Protein AF-A0A7L2Q436-F1 (afdb_monomer)

Solvent-accessible surface area (backbone atoms only — not comparable to full-atom values): 7358 Å² total; per-residue (Å²): 130,69,70,67,67,75,27,80,94,27,70,93,46,57,69,67,64,42,50,55,50,50,53,53,54,52,54,63,48,61,79,72,64,75,76,91,39,63,88,61,91,38,48,89,45,68,49,74,49,74,36,82,88,59,76,40,76,49,76,38,65,77,84,48,70,68,53,48,51,49,53,55,52,62,73,71,57,74,88,74,91,81,86,87,88,85,79,77,79,50,50,26,55,37,60,79,68,74,50,80,80,86,86,64,59,65,29,84,70,17,70,75,107

Structure (mmCIF, N/CA/C/O backbone):
data_AF-A0A7L2Q436-F1
#
_entry.id   AF-A0A7L2Q436-F1
#
loop_
_atom_site.group_PDB
_atom_site.id
_atom_site.type_symbol
_atom_site.label_atom_id
_atom_site.label_alt_id
_atom_site.label_comp_id
_atom_site.label_asym_id
_atom_site.label_entity_id
_atom_site.label_seq_id
_atom_site.pdbx_PDB_ins_code
_atom_site.Cartn_x
_atom_site.Cartn_y
_atom_site.Cartn_z
_atom_site.occupancy
_atom_site.B_iso_or_equiv
_atom_site.auth_seq_id
_atom_site.auth_comp_id
_atom_site.auth_asym_id
_atom_site.auth_atom_id
_atom_site.pdbx_PDB_model_num
ATOM 1 N N . GLN A 1 1 ? 11.312 -3.534 7.655 1.00 44.50 1 GLN A N 1
ATOM 2 C CA . GLN A 1 1 ? 11.721 -2.403 8.511 1.00 44.50 1 GLN A CA 1
ATOM 3 C C . GLN A 1 1 ? 10.562 -2.127 9.456 1.00 44.50 1 GLN A C 1
ATOM 5 O O . GLN A 1 1 ? 9.448 -1.951 8.974 1.00 44.50 1 GLN A O 1
ATOM 10 N N . GLU A 1 2 ? 10.772 -2.220 10.769 1.00 60.94 2 GLU A N 1
ATOM 11 C CA . GLU A 1 2 ? 9.705 -2.056 11.766 1.00 60.94 2 GLU A CA 1
ATOM 12 C C . GLU A 1 2 ? 9.353 -0.575 11.926 1.00 60.94 2 GLU A C 1
ATOM 14 O O . GLU A 1 2 ? 9.976 0.165 12.680 1.00 60.94 2 GLU A O 1
ATOM 19 N N . VAL A 1 3 ? 8.338 -0.141 11.178 1.00 72.44 3 VAL A N 1
ATOM 20 C CA . VAL A 1 3 ? 7.923 1.267 11.033 1.00 72.44 3 VAL A CA 1
ATOM 21 C C . VAL A 1 3 ? 7.536 1.947 12.351 1.00 72.44 3 VAL A C 1
ATOM 23 O O . VAL A 1 3 ? 7.498 3.172 12.415 1.00 72.44 3 VAL A O 1
ATOM 26 N N . LYS A 1 4 ? 7.208 1.170 13.390 1.00 76.19 4 LYS A N 1
ATOM 27 C CA . LYS A 1 4 ? 6.764 1.689 14.689 1.00 76.19 4 LYS A CA 1
ATOM 28 C C . LYS A 1 4 ? 7.921 1.994 15.631 1.00 76.19 4 LYS A C 1
ATOM 30 O O . LYS A 1 4 ? 7.889 3.043 16.257 1.00 76.19 4 LYS A O 1
ATOM 35 N N . LEU A 1 5 ? 8.966 1.167 15.660 1.00 74.81 5 LEU A N 1
ATOM 36 C CA . LEU A 1 5 ? 10.134 1.410 16.514 1.00 74.81 5 LEU A CA 1
ATOM 37 C C . LEU A 1 5 ? 11.011 2.559 16.002 1.00 74.81 5 LEU A C 1
ATOM 39 O O . LEU A 1 5 ? 11.698 3.203 16.781 1.00 74.81 5 LEU A O 1
ATOM 43 N N . SER A 1 6 ? 10.960 2.853 14.700 1.00 77.94 6 SER A N 1
ATOM 44 C CA . SER A 1 6 ? 11.614 4.027 14.110 1.00 77.94 6 SER A CA 1
ATOM 45 C C . SER A 1 6 ? 10.734 5.288 14.111 1.00 77.94 6 SER A C 1
ATOM 47 O O . SER A 1 6 ? 11.067 6.261 13.435 1.00 77.94 6 SER A O 1
ATOM 49 N N . SER A 1 7 ? 9.576 5.258 14.779 1.00 86.69 7 SER A N 1
ATOM 50 C CA . SER A 1 7 ? 8.655 6.396 14.864 1.00 86.69 7 SER A CA 1
ATOM 51 C C . SER A 1 7 ? 9.220 7.497 15.773 1.00 86.69 7 SER A C 1
ATOM 53 O O . SER A 1 7 ? 9.846 7.170 16.783 1.00 86.69 7 SER A O 1
ATOM 55 N N . PRO A 1 8 ? 8.944 8.789 15.501 1.00 89.62 8 PRO A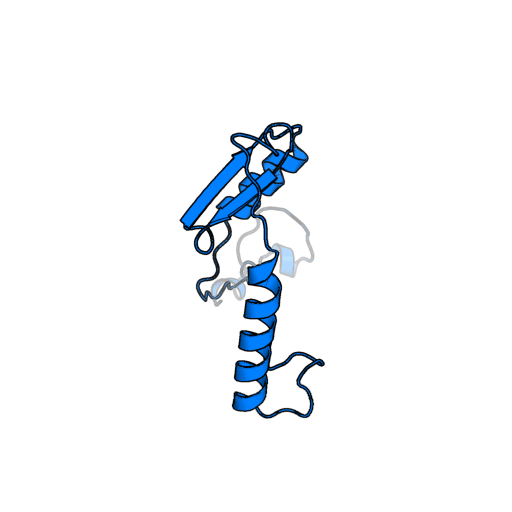 N 1
ATOM 56 C CA . PRO A 1 8 ? 9.272 9.882 16.419 1.00 89.62 8 PRO A CA 1
ATOM 57 C C . PRO A 1 8 ? 8.739 9.683 17.848 1.00 89.62 8 PRO A C 1
ATOM 59 O O . PRO A 1 8 ? 9.386 10.137 18.786 1.00 89.62 8 PRO A O 1
ATOM 62 N N . ASP A 1 9 ? 7.620 8.963 18.010 1.00 88.94 9 ASP A N 1
ATOM 63 C CA . ASP A 1 9 ? 7.014 8.616 19.310 1.00 88.94 9 ASP A CA 1
ATOM 64 C C . ASP A 1 9 ? 7.975 7.854 20.246 1.00 88.94 9 ASP A C 1
ATOM 66 O O . ASP A 1 9 ? 7.830 7.936 21.461 1.00 88.94 9 ASP A O 1
ATOM 70 N N . TYR A 1 10 ? 8.960 7.132 19.695 1.00 90.56 10 TYR A N 1
ATOM 71 C CA . TYR A 1 10 ? 9.898 6.288 20.447 1.00 90.56 10 TYR A CA 1
ATOM 72 C C . TYR A 1 10 ? 11.362 6.711 20.263 1.00 90.56 10 TYR A C 1
ATOM 74 O O . TYR A 1 10 ? 12.269 5.910 20.472 1.00 90.56 10 TYR A O 1
ATOM 82 N N . ARG A 1 11 ? 11.614 7.969 19.869 1.00 85.44 11 ARG A N 1
ATOM 83 C CA . ARG A 1 11 ? 12.962 8.481 19.547 1.00 85.44 11 ARG A CA 1
ATOM 84 C C . ARG A 1 11 ? 13.994 8.242 20.654 1.00 85.44 11 ARG A C 1
ATOM 86 O O . ARG A 1 11 ? 15.143 7.936 20.347 1.00 85.44 11 ARG A O 1
ATOM 93 N N . ASP A 1 12 ? 13.570 8.387 21.905 1.00 87.44 12 ASP A N 1
ATOM 94 C CA . ASP A 1 12 ? 14.428 8.281 23.088 1.00 87.44 12 ASP A CA 1
ATOM 95 C C . ASP A 1 12 ? 14.225 6.951 23.840 1.00 87.44 12 ASP A C 1
ATOM 97 O O . ASP A 1 12 ? 14.706 6.778 24.960 1.00 87.44 12 ASP A O 1
ATOM 101 N N . CYS A 1 13 ? 13.512 5.996 23.232 1.00 86.75 13 CYS A N 1
ATOM 102 C CA . CYS A 1 13 ? 13.229 4.686 23.808 1.00 86.75 13 CYS A CA 1
ATOM 103 C C . CYS A 1 13 ? 14.094 3.608 23.152 1.00 86.75 13 CYS A C 1
ATOM 105 O O . CYS A 1 13 ? 14.329 3.612 21.943 1.00 86.75 13 CYS A O 1
ATOM 107 N N . ASN A 1 14 ? 14.534 2.628 23.943 1.00 89.56 14 ASN A N 1
ATOM 108 C CA . ASN A 1 14 ? 15.096 1.414 23.364 1.00 89.56 14 ASN A CA 1
ATOM 109 C C . ASN A 1 14 ? 13.979 0.559 22.730 1.00 89.56 14 ASN A C 1
ATOM 111 O O . ASN A 1 14 ? 12.791 0.726 23.013 1.00 89.56 14 ASN A O 1
ATOM 115 N N . SER A 1 15 ? 14.366 -0.370 21.857 1.00 88.12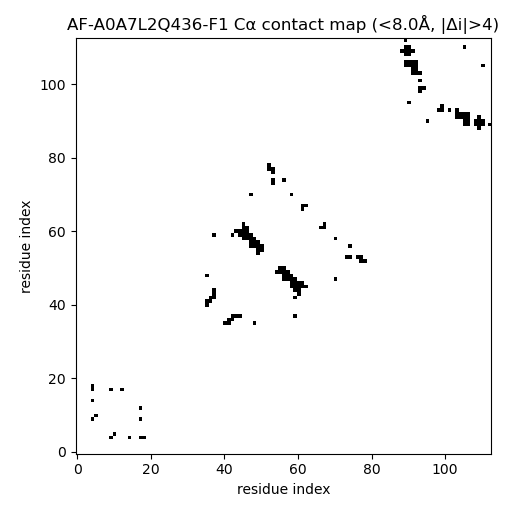 15 SER A N 1
ATOM 116 C CA . SER A 1 15 ? 13.425 -1.176 21.071 1.00 88.12 15 SER A CA 1
ATOM 117 C C . SER A 1 15 ? 12.509 -2.067 21.917 1.00 88.12 15 SER A C 1
ATOM 119 O O . SER A 1 15 ? 11.366 -2.294 21.526 1.00 88.12 15 SER A O 1
ATOM 121 N N . THR A 1 16 ? 12.989 -2.556 23.062 1.00 89.75 16 THR A N 1
ATOM 122 C CA . THR A 1 16 ? 12.220 -3.434 23.955 1.00 8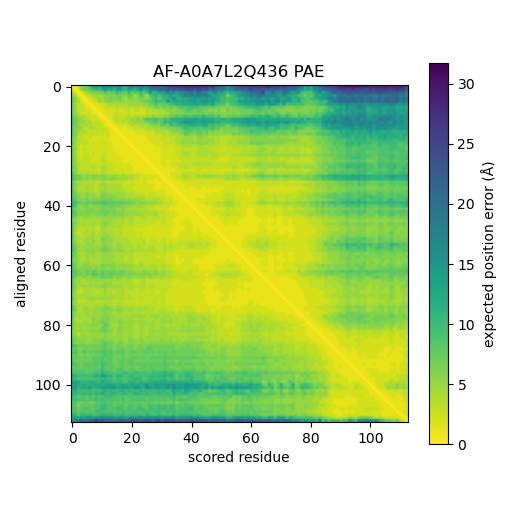9.75 16 THR A CA 1
ATOM 123 C C . THR A 1 16 ? 11.102 -2.660 24.644 1.00 89.75 16 THR A C 1
ATOM 125 O O . THR A 1 16 ? 9.941 -3.060 24.557 1.00 89.75 16 THR A O 1
ATOM 128 N N . ASP A 1 17 ? 11.432 -1.517 25.246 1.00 91.00 17 ASP A N 1
ATOM 129 C CA . ASP A 1 17 ? 10.468 -0.675 25.960 1.00 91.00 17 ASP A CA 1
ATOM 130 C C . ASP A 1 17 ? 9.418 -0.108 24.995 1.00 91.00 17 ASP A C 1
ATOM 132 O O . ASP A 1 17 ? 8.224 -0.096 25.293 1.00 91.00 17 ASP A O 1
ATOM 136 N N . ALA A 1 18 ? 9.851 0.291 23.794 1.00 91.75 18 ALA A N 1
ATOM 137 C CA . ALA A 1 18 ? 8.959 0.761 22.740 1.00 91.75 18 ALA A CA 1
ATOM 138 C C . ALA A 1 18 ? 7.980 -0.329 22.268 1.00 91.75 18 ALA A C 1
ATOM 140 O O . ALA A 1 18 ? 6.807 -0.041 22.034 1.00 91.75 18 ALA A O 1
ATOM 141 N N . MET A 1 19 ? 8.426 -1.586 22.155 1.00 91.62 19 MET A N 1
ATOM 142 C CA . MET A 1 19 ? 7.546 -2.706 21.806 1.00 91.62 19 MET A CA 1
ATOM 143 C C . MET A 1 19 ? 6.514 -2.979 22.909 1.00 91.62 19 MET A C 1
ATOM 145 O O . MET A 1 19 ? 5.335 -3.182 22.611 1.00 91.62 19 MET A O 1
ATOM 149 N N . GLU A 1 20 ? 6.934 -2.967 24.177 1.00 93.31 20 GLU A N 1
ATOM 150 C CA . GLU A 1 20 ? 6.035 -3.199 25.311 1.00 93.31 20 GLU A CA 1
ATOM 151 C C . GLU A 1 20 ? 4.957 -2.111 25.407 1.00 93.31 20 GLU A C 1
ATOM 153 O O . GLU A 1 20 ? 3.766 -2.416 25.531 1.00 93.31 20 GLU A O 1
ATOM 158 N N . ASP A 1 21 ? 5.357 -0.844 25.300 1.00 94.12 21 ASP A N 1
ATOM 159 C CA . ASP A 1 21 ? 4.427 0.282 25.275 1.00 94.12 21 ASP A CA 1
ATOM 160 C C . ASP A 1 21 ? 3.465 0.195 24.080 1.00 94.12 21 ASP A C 1
ATOM 162 O O . ASP A 1 21 ? 2.250 0.347 24.237 1.00 94.12 21 ASP A O 1
ATOM 166 N N . PHE A 1 22 ? 3.970 -0.156 22.894 1.00 93.69 22 PHE A N 1
ATOM 167 C CA . PHE A 1 22 ? 3.135 -0.289 21.704 1.00 93.69 22 PHE A CA 1
ATOM 168 C C . PHE A 1 22 ? 2.069 -1.387 21.854 1.00 93.69 22 PHE A C 1
ATOM 170 O O . PHE A 1 22 ? 0.917 -1.196 21.455 1.00 93.69 22 PHE A O 1
ATOM 177 N N . MET A 1 23 ? 2.410 -2.514 22.487 1.00 93.69 23 MET A N 1
ATOM 178 C CA . MET A 1 23 ? 1.443 -3.571 22.797 1.00 93.69 23 MET A CA 1
ATOM 179 C C . MET A 1 23 ? 0.385 -3.108 23.806 1.00 93.69 23 MET A C 1
ATOM 181 O O . MET A 1 23 ? -0.803 -3.371 23.608 1.00 93.69 23 MET A O 1
ATOM 185 N N . LYS A 1 24 ? 0.775 -2.355 24.846 1.00 95.44 24 LYS A N 1
ATOM 186 C CA . LYS A 1 24 ? -0.183 -1.732 25.781 1.00 95.44 24 LYS A CA 1
ATOM 187 C C . LYS A 1 24 ? -1.127 -0.786 25.043 1.00 95.44 24 LYS A C 1
ATOM 189 O O . LYS A 1 24 ? -2.338 -0.842 25.250 1.00 95.44 24 LYS A O 1
ATOM 194 N N . ARG A 1 25 ? -0.595 0.021 24.123 1.00 94.25 25 ARG A N 1
ATOM 195 C CA . ARG A 1 25 ? -1.378 0.942 23.294 1.00 94.25 25 ARG A CA 1
ATOM 196 C C . ARG A 1 25 ? -2.405 0.205 22.434 1.00 94.25 25 ARG A C 1
ATOM 198 O O . ARG A 1 25 ? -3.550 0.644 22.386 1.00 94.25 25 ARG A O 1
ATOM 205 N N . ILE A 1 26 ? -2.046 -0.918 21.803 1.00 95.25 26 ILE A N 1
ATOM 206 C CA . ILE A 1 26 ? -3.004 -1.760 21.059 1.00 95.25 26 ILE A CA 1
ATOM 207 C C . ILE A 1 26 ? -4.132 -2.244 21.979 1.00 95.25 26 ILE A C 1
ATOM 209 O O . ILE A 1 26 ? -5.303 -2.112 21.620 1.00 95.25 26 ILE A O 1
ATOM 213 N N . ASN A 1 27 ? -3.795 -2.749 23.168 1.00 96.12 27 ASN A N 1
ATOM 214 C CA . ASN A 1 27 ? -4.783 -3.259 24.123 1.00 96.12 27 ASN A CA 1
ATOM 215 C C . ASN A 1 27 ? -5.787 -2.178 24.557 1.00 96.12 27 ASN A C 1
ATOM 217 O O . ASN A 1 27 ? -6.972 -2.466 24.709 1.00 96.12 27 ASN A O 1
ATOM 221 N N . CYS A 1 28 ? -5.353 -0.920 24.681 1.00 96.19 28 CYS A N 1
ATOM 222 C CA . CYS A 1 28 ? -6.259 0.195 24.968 1.00 96.19 28 CYS A CA 1
ATOM 223 C C . CYS A 1 28 ? -7.330 0.382 23.880 1.00 96.19 28 CYS A C 1
ATOM 225 O O . CYS A 1 28 ? -8.485 0.645 24.204 1.00 96.19 28 CYS A O 1
ATOM 227 N N . TYR A 1 29 ? -6.978 0.220 22.599 1.00 96.75 29 TYR A N 1
ATOM 228 C CA . TYR A 1 29 ? -7.951 0.322 21.504 1.00 96.75 29 TYR 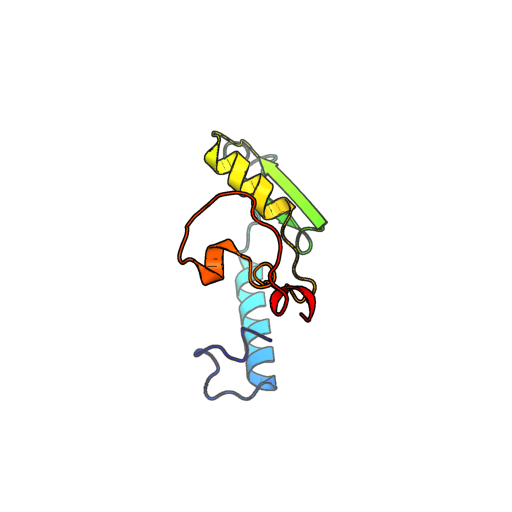A CA 1
ATOM 229 C C . TYR A 1 29 ? -8.874 -0.896 21.422 1.00 96.75 29 TYR A C 1
ATOM 231 O O . TYR A 1 29 ? -10.025 -0.752 21.020 1.00 96.75 29 TYR A O 1
ATOM 239 N N . GLN A 1 30 ? -8.414 -2.086 21.824 1.00 95.88 30 GLN A N 1
ATOM 240 C CA . GLN A 1 30 ? -9.244 -3.297 21.801 1.00 95.88 30 GLN A CA 1
ATOM 241 C C . GLN A 1 30 ? -10.506 -3.171 22.664 1.00 95.88 30 GLN A C 1
ATOM 243 O O . GLN A 1 30 ? -11.532 -3.737 22.305 1.00 95.88 30 GLN A O 1
ATOM 248 N N . ALA A 1 31 ? -10.454 -2.409 23.761 1.00 93.69 31 ALA A N 1
ATOM 249 C CA . ALA A 1 31 ? -11.582 -2.247 24.678 1.00 93.69 31 ALA A CA 1
ATOM 250 C C . ALA A 1 31 ? -12.809 -1.562 24.047 1.00 93.69 31 ALA A C 1
ATOM 252 O O . ALA A 1 31 ? -13.931 -1.794 24.489 1.00 93.69 31 ALA A O 1
ATOM 253 N N . SER A 1 32 ? -12.610 -0.719 23.030 1.00 95.94 32 SER A N 1
ATOM 254 C CA . SER A 1 32 ? -13.678 0.057 22.384 1.00 95.94 32 SER A CA 1
ATOM 255 C C . SER A 1 32 ? -13.792 -0.183 20.879 1.00 95.94 32 SER A C 1
ATOM 257 O O . SER A 1 32 ? -14.655 0.405 20.229 1.00 95.94 32 SER A O 1
ATOM 259 N N . TYR A 1 33 ? -12.935 -1.031 20.304 1.00 97.69 33 TYR A N 1
ATOM 260 C CA . TYR A 1 33 ? -12.930 -1.274 18.869 1.00 97.69 33 TYR A CA 1
ATOM 261 C C . TYR A 1 33 ? -14.172 -2.053 18.425 1.00 97.69 33 TYR A C 1
ATOM 263 O O . TYR A 1 33 ? -14.362 -3.213 18.787 1.00 97.69 33 TYR A O 1
ATOM 271 N N . GLN A 1 34 ? -14.980 -1.421 17.578 1.00 97.56 34 GLN A N 1
ATOM 272 C CA . GLN A 1 34 ? -16.110 -2.034 16.887 1.00 97.56 34 GLN A CA 1
ATOM 273 C C . GLN A 1 34 ? -15.743 -2.183 15.401 1.00 97.56 34 GLN A C 1
ATOM 275 O O . GLN A 1 34 ? -15.628 -1.175 14.697 1.00 97.56 34 GLN A O 1
ATOM 280 N N . PRO A 1 35 ? -15.474 -3.408 14.906 1.00 97.38 35 PRO A N 1
ATOM 281 C CA . PRO A 1 35 ? -15.210 -3.627 13.490 1.00 97.38 35 PRO A CA 1
ATOM 282 C C . PRO A 1 35 ? -16.450 -3.317 12.652 1.00 97.38 35 PRO A C 1
ATOM 284 O O . PRO A 1 35 ? -17.559 -3.586 13.097 1.00 97.38 35 PRO A O 1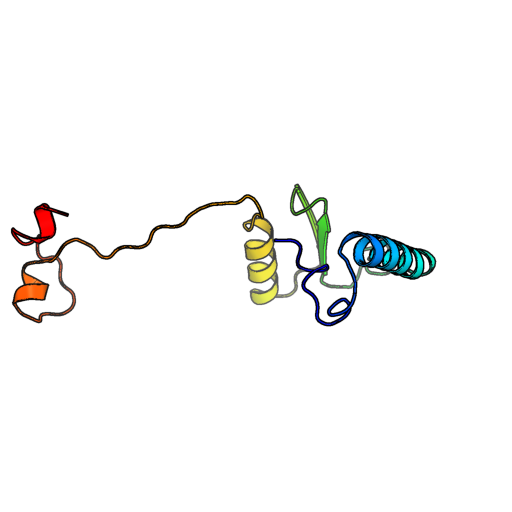
ATOM 287 N N . LEU A 1 36 ? -16.245 -2.874 11.407 1.00 97.75 36 LEU A N 1
ATOM 288 C CA . LEU A 1 36 ? -17.347 -2.702 10.458 1.00 97.75 36 LEU A CA 1
ATOM 289 C C . LEU A 1 36 ? -18.128 -4.013 10.280 1.00 97.75 36 LEU A C 1
ATOM 291 O O . LEU A 1 36 ? -17.508 -5.071 10.050 1.00 97.75 36 LEU A O 1
ATOM 295 N N . ASP A 1 37 ? -19.453 -3.892 10.355 1.00 97.44 37 ASP A N 1
ATOM 296 C CA . ASP A 1 37 ? -20.448 -4.957 10.245 1.00 97.44 37 ASP A CA 1
ATOM 297 C C . ASP A 1 37 ? -21.378 -4.723 9.037 1.00 97.44 37 ASP A C 1
ATOM 299 O O . ASP A 1 37 ? -22.441 -4.108 9.153 1.00 97.44 37 ASP A O 1
ATOM 303 N N . PRO A 1 38 ? -20.981 -5.200 7.847 1.00 96.12 38 PRO A N 1
ATOM 304 C CA . PRO A 1 38 ? -21.738 -5.007 6.614 1.00 96.12 38 PRO A CA 1
ATOM 305 C C . PRO A 1 38 ? -23.029 -5.838 6.551 1.00 96.12 38 PRO A C 1
ATOM 307 O O . PRO A 1 38 ? -23.828 -5.624 5.638 1.00 96.12 38 PRO A O 1
ATOM 310 N N . ASP A 1 39 ? -23.240 -6.776 7.478 1.00 95.81 39 ASP A N 1
ATOM 311 C CA . ASP A 1 39 ? -24.434 -7.620 7.490 1.00 95.81 39 ASP A CA 1
ATOM 312 C C . ASP A 1 39 ? -25.591 -6.953 8.257 1.00 95.81 39 ASP A C 1
ATOM 314 O O . ASP A 1 39 ? -26.756 -7.195 7.923 1.00 95.81 39 ASP A O 1
ATOM 318 N N . ASP A 1 40 ? -25.300 -6.057 9.208 1.00 96.81 40 ASP A N 1
ATOM 319 C CA . ASP A 1 40 ? -26.298 -5.350 10.024 1.00 96.81 40 ASP A CA 1
ATOM 320 C C . ASP A 1 40 ? -26.090 -3.823 10.039 1.00 96.81 40 ASP A C 1
ATOM 322 O O . ASP A 1 40 ? -26.612 -3.122 9.167 1.00 96.81 40 ASP A O 1
ATOM 326 N N . TYR A 1 41 ? -25.310 -3.300 10.992 1.00 97.44 41 TYR A N 1
ATOM 327 C CA . TYR A 1 41 ? -25.227 -1.862 11.283 1.00 97.44 41 TYR A CA 1
ATOM 328 C C . TYR A 1 41 ? -24.670 -1.022 10.119 1.00 97.44 41 TYR A C 1
ATOM 330 O O . TYR A 1 41 ? -25.171 0.06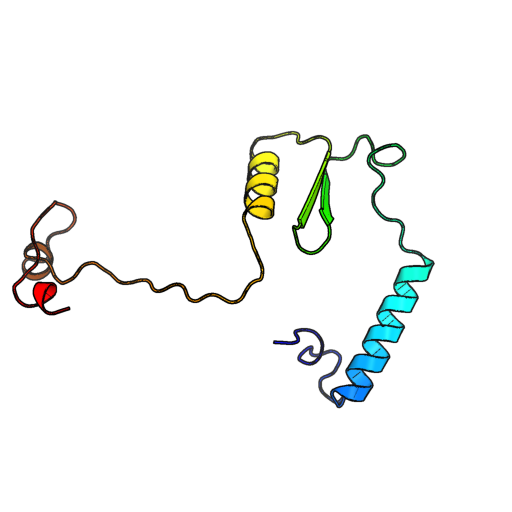5 9.835 1.00 97.44 41 TYR A O 1
ATOM 338 N N . ASP A 1 42 ? -23.673 -1.541 9.397 1.00 98.12 42 ASP A N 1
ATOM 339 C CA . ASP A 1 42 ? -22.979 -0.841 8.310 1.00 98.12 42 ASP A CA 1
ATOM 340 C C . ASP A 1 42 ? -23.445 -1.293 6.917 1.00 98.12 42 ASP A C 1
ATOM 342 O O . ASP A 1 42 ? -22.770 -1.041 5.911 1.00 98.12 42 ASP A O 1
ATOM 346 N N . ARG A 1 43 ? -24.603 -1.961 6.824 1.00 97.44 43 ARG A N 1
ATOM 347 C CA . ARG A 1 43 ? -25.104 -2.553 5.572 1.00 97.44 43 ARG A CA 1
ATOM 348 C C . ARG A 1 43 ? -25.197 -1.553 4.430 1.00 97.44 43 ARG A C 1
ATOM 350 O O . ARG A 1 43 ? -24.987 -1.920 3.275 1.00 97.44 43 ARG A O 1
ATOM 357 N N . GLU A 1 44 ? -25.508 -0.296 4.724 1.00 98.00 44 GLU A N 1
ATOM 358 C CA . GLU A 1 44 ? -25.686 0.732 3.701 1.00 98.00 44 GLU A CA 1
ATOM 359 C C . GLU A 1 44 ? -24.390 1.428 3.270 1.00 98.00 44 GLU A C 1
ATOM 361 O O . GLU A 1 44 ? -24.414 2.154 2.271 1.00 98.00 44 GLU A O 1
ATOM 366 N N . LEU A 1 45 ? -23.276 1.177 3.965 1.00 98.38 45 LEU A N 1
ATOM 367 C CA . LEU A 1 45 ? -21.994 1.829 3.724 1.00 98.38 45 LEU A CA 1
ATOM 368 C C . LEU A 1 45 ? -21.194 1.158 2.604 1.00 98.38 45 LEU A C 1
ATOM 370 O O . LEU A 1 45 ? -21.144 -0.067 2.471 1.00 98.38 45 LEU A O 1
ATOM 374 N N . SER A 1 46 ? -20.490 1.986 1.836 1.00 98.38 46 SER A N 1
ATOM 375 C CA . SER A 1 46 ? -19.496 1.551 0.857 1.00 98.38 46 SER A CA 1
ATOM 376 C C . SER A 1 46 ? -18.159 1.314 1.545 1.00 98.38 46 SER A C 1
ATOM 378 O O . SER A 1 46 ? -17.541 2.255 2.043 1.00 98.38 46 SER A O 1
ATOM 380 N N . LEU A 1 47 ? -17.701 0.063 1.590 1.00 98.38 47 LEU A N 1
ATOM 381 C CA . LEU A 1 47 ? -16.485 -0.302 2.322 1.00 98.38 47 LEU A CA 1
ATOM 382 C C . LEU A 1 47 ? -15.740 -1.482 1.695 1.00 98.38 47 LEU A C 1
ATOM 384 O O . LEU A 1 47 ? -16.302 -2.292 0.957 1.00 98.38 47 LEU A O 1
ATOM 388 N N . ILE A 1 48 ? -14.464 -1.599 2.061 1.00 98.31 48 ILE A N 1
ATOM 389 C CA . ILE A 1 48 ? -13.639 -2.790 1.859 1.00 98.31 48 ILE A CA 1
ATOM 390 C C . ILE A 1 48 ? -12.940 -3.151 3.174 1.00 98.31 48 ILE A C 1
ATOM 392 O O . ILE A 1 48 ? -12.221 -2.340 3.754 1.00 98.31 48 ILE A O 1
ATOM 396 N N . LYS A 1 49 ? -13.126 -4.387 3.637 1.00 97.94 49 LYS A N 1
ATOM 397 C CA . LYS A 1 49 ? -12.424 -4.976 4.782 1.00 97.94 49 LYS A CA 1
ATOM 398 C C . LYS A 1 49 ? -11.361 -5.935 4.260 1.00 97.94 49 LYS A C 1
ATOM 400 O O . LYS A 1 49 ? -11.682 -6.975 3.683 1.00 97.94 49 LYS A O 1
ATOM 405 N N . VAL A 1 50 ? -10.098 -5.568 4.453 1.00 97.69 50 VAL A N 1
ATOM 406 C CA . VAL A 1 50 ? -8.934 -6.389 4.096 1.00 97.69 50 VAL A CA 1
ATOM 407 C C . VAL A 1 50 ? -8.565 -7.255 5.295 1.00 97.69 50 VAL A C 1
ATOM 409 O O . VAL A 1 50 ? -8.332 -6.734 6.383 1.00 97.69 50 VAL A O 1
ATOM 412 N N . ILE A 1 51 ? -8.534 -8.572 5.109 1.00 97.38 51 ILE A N 1
ATOM 413 C CA . ILE A 1 51 ? -8.380 -9.544 6.194 1.00 97.38 51 ILE A CA 1
ATOM 414 C C . ILE A 1 51 ? -7.132 -10.385 5.938 1.00 97.38 51 ILE A C 1
ATOM 416 O O . ILE A 1 51 ? -6.870 -10.792 4.802 1.00 97.38 51 ILE A O 1
ATOM 420 N N . ASP A 1 52 ? -6.356 -10.607 7.001 1.00 95.56 52 ASP A N 1
ATOM 421 C CA . ASP A 1 52 ? -5.106 -11.372 6.994 1.00 95.56 52 ASP A CA 1
ATOM 422 C C . ASP A 1 52 ? -4.151 -10.928 5.876 1.00 95.56 52 ASP A C 1
ATOM 424 O O . ASP A 1 52 ? -3.714 -11.721 5.044 1.00 95.56 52 ASP A O 1
ATOM 428 N N . VAL A 1 53 ? -3.864 -9.621 5.837 1.00 94.88 53 VAL A N 1
ATOM 429 C CA . VAL A 1 53 ? -2.896 -9.006 4.908 1.00 94.88 53 VAL A CA 1
ATOM 430 C C . VAL A 1 53 ? -3.220 -9.302 3.432 1.00 94.88 53 VAL A C 1
ATOM 432 O O . VAL A 1 53 ? -2.340 -9.556 2.614 1.00 94.88 53 VAL A O 1
ATOM 435 N N . GLY A 1 54 ? -4.510 -9.269 3.084 1.00 93.31 54 GLY A N 1
ATOM 436 C CA . GLY A 1 54 ? -4.979 -9.448 1.707 1.00 93.31 54 GLY A CA 1
ATOM 437 C C . GLY A 1 54 ? -5.278 -10.894 1.315 1.00 93.31 54 GLY A C 1
ATOM 438 O O . GLY A 1 54 ? -5.528 -11.163 0.145 1.00 93.31 54 GLY A O 1
ATOM 439 N N . ARG A 1 55 ? -5.307 -11.838 2.266 1.00 95.00 55 ARG A N 1
ATOM 440 C CA . ARG A 1 55 ? -5.769 -13.211 2.000 1.00 95.00 55 ARG A CA 1
ATOM 441 C C . ARG A 1 55 ? -7.258 -13.264 1.662 1.00 95.00 55 ARG A C 1
ATOM 443 O O . ARG A 1 55 ? -7.686 -14.118 0.888 1.00 95.00 55 ARG A O 1
ATOM 450 N N . ARG A 1 56 ? -8.058 -12.390 2.277 1.00 97.06 56 ARG A N 1
ATOM 451 C CA . ARG A 1 56 ? -9.505 -12.312 2.062 1.00 97.06 56 ARG A CA 1
ATOM 452 C C . ARG A 1 56 ? -9.973 -10.864 2.071 1.00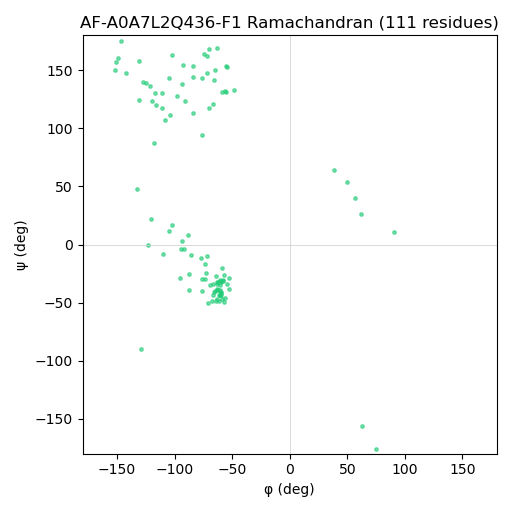 97.06 56 ARG A C 1
ATOM 454 O O . ARG A 1 56 ? -9.446 -10.034 2.809 1.00 97.06 56 ARG A O 1
ATOM 461 N N . PHE A 1 57 ? -11.006 -10.596 1.282 1.00 97.62 57 PHE A N 1
ATOM 462 C CA . PHE A 1 57 ? -11.637 -9.290 1.169 1.00 97.62 57 PHE A CA 1
ATOM 463 C C . PHE A 1 57 ? -13.141 -9.427 1.386 1.00 97.62 57 PHE A C 1
ATOM 465 O O . PHE A 1 57 ? -13.754 -10.376 0.899 1.00 97.62 57 PHE A O 1
ATOM 472 N N . LEU A 1 58 ? -13.724 -8.475 2.107 1.00 97.62 58 LEU A N 1
ATOM 473 C CA . LEU A 1 58 ? -15.165 -8.244 2.133 1.00 97.62 58 LEU A CA 1
ATOM 474 C C . LEU A 1 58 ? -15.395 -6.858 1.544 1.00 97.62 58 LEU A C 1
ATOM 476 O O . LEU A 1 58 ? -14.859 -5.881 2.058 1.00 97.62 58 LEU A O 1
ATOM 480 N N . VAL A 1 59 ? -16.150 -6.782 0.456 1.00 98.00 59 VAL A N 1
ATOM 481 C CA . VAL A 1 59 ? -16.480 -5.527 -0.222 1.00 98.00 59 VAL A CA 1
ATOM 482 C C . VAL A 1 59 ? -17.989 -5.331 -0.149 1.00 98.00 59 VAL A C 1
ATOM 484 O O . VAL A 1 59 ? -18.728 -6.254 -0.482 1.00 98.00 59 VAL A O 1
ATOM 487 N N . ASN A 1 60 ? -18.437 -4.147 0.267 1.00 98.44 60 ASN A N 1
ATOM 488 C CA . ASN A 1 60 ? -19.856 -3.802 0.333 1.00 98.44 60 ASN A CA 1
ATOM 489 C C . ASN A 1 60 ? -20.149 -2.524 -0.465 1.00 98.44 60 ASN A C 1
ATOM 491 O O . ASN A 1 60 ? -19.368 -1.574 -0.426 1.00 98.44 60 ASN A O 1
ATOM 495 N N . ARG A 1 61 ? -21.276 -2.533 -1.189 1.00 97.56 61 ARG A N 1
ATOM 496 C CA . ARG A 1 61 ? -21.869 -1.409 -1.945 1.00 97.56 61 ARG A CA 1
ATOM 497 C C . ARG A 1 61 ? -20.878 -0.492 -2.675 1.00 97.56 61 ARG A C 1
ATOM 499 O O . ARG A 1 61 ? -20.809 0.698 -2.390 1.00 97.56 61 ARG A O 1
ATOM 506 N N . VAL A 1 62 ? -20.148 -1.010 -3.657 1.00 97.31 62 VAL A N 1
ATOM 507 C CA . VAL A 1 62 ? -19.337 -0.165 -4.555 1.00 97.31 62 VAL A CA 1
ATOM 508 C C . VAL A 1 62 ? -20.258 0.712 -5.416 1.00 97.31 62 VAL A C 1
ATOM 510 O O . VAL A 1 62 ? -21.100 0.186 -6.139 1.00 97.31 62 VAL A O 1
ATOM 513 N N . GLN A 1 63 ? -20.118 2.035 -5.325 1.00 97.88 63 GLN A N 1
ATOM 514 C CA . GLN A 1 63 ? -21.055 3.005 -5.918 1.00 97.88 63 GLN A CA 1
ATOM 515 C C . GLN A 1 63 ? -20.629 3.504 -7.295 1.00 97.88 63 GLN A C 1
ATOM 517 O O . GLN A 1 63 ? -21.475 3.882 -8.103 1.00 97.88 63 GLN A O 1
ATOM 522 N N . ASP A 1 64 ? -19.326 3.539 -7.565 1.00 96.50 64 ASP A N 1
ATOM 523 C CA . ASP A 1 64 ? -18.803 4.137 -8.785 1.00 96.50 64 ASP A CA 1
ATOM 524 C C . ASP A 1 64 ? -17.545 3.431 -9.313 1.00 96.50 64 ASP A C 1
ATOM 526 O O . ASP A 1 64 ? -16.980 2.494 -8.729 1.00 96.50 64 ASP A O 1
ATOM 530 N N . HIS A 1 65 ? -17.107 3.896 -10.482 1.00 97.75 65 HIS A N 1
ATOM 531 C CA . HIS A 1 65 ? -15.909 3.396 -11.137 1.00 97.75 65 HIS A CA 1
ATOM 532 C C . HIS A 1 65 ? -14.637 3.653 -10.310 1.00 97.75 65 HIS A C 1
ATOM 534 O O . HIS A 1 65 ? -13.732 2.821 -10.319 1.00 97.75 65 HIS A O 1
ATOM 540 N N . ILE A 1 66 ? -14.546 4.765 -9.576 1.00 98.38 66 ILE A N 1
ATOM 541 C CA . ILE A 1 66 ? -13.356 5.098 -8.782 1.00 98.38 66 ILE A CA 1
ATOM 542 C C . ILE A 1 66 ? -13.208 4.099 -7.629 1.00 98.38 66 ILE A C 1
ATOM 544 O O . ILE A 1 66 ? -12.144 3.497 -7.475 1.00 98.38 66 ILE A O 1
ATOM 548 N N . GLN A 1 67 ? -14.280 3.841 -6.881 1.00 98.50 67 GLN A N 1
ATOM 549 C CA . GLN A 1 67 ? -14.323 2.841 -5.814 1.00 98.50 67 GLN A CA 1
ATOM 550 C C . GLN A 1 67 ? -14.004 1.439 -6.354 1.00 98.50 67 GLN A C 1
ATOM 552 O O . GLN A 1 67 ? -13.209 0.713 -5.758 1.00 98.50 67 GLN A O 1
ATOM 557 N N . SER A 1 68 ? -14.528 1.089 -7.534 1.00 98.31 68 SER A N 1
ATOM 558 C CA . SER A 1 68 ? -14.213 -0.183 -8.203 1.00 98.31 68 SER A CA 1
ATOM 559 C C . SER A 1 68 ? -12.713 -0.327 -8.497 1.00 98.31 68 SER A C 1
ATOM 561 O O . SER A 1 68 ? -12.123 -1.385 -8.273 1.00 98.31 68 SER A O 1
ATOM 563 N N . ARG A 1 69 ? -12.059 0.748 -8.959 1.00 98.56 69 ARG A N 1
ATOM 564 C CA . ARG A 1 69 ? -10.609 0.767 -9.216 1.00 98.56 69 ARG A CA 1
ATOM 565 C C . ARG A 1 69 ? -9.785 0.691 -7.932 1.00 98.56 69 ARG A C 1
ATOM 567 O O . ARG A 1 69 ? -8.734 0.051 -7.948 1.00 98.56 69 ARG A O 1
ATOM 574 N N . ILE A 1 70 ? -10.254 1.294 -6.839 1.00 98.56 70 ILE A N 1
ATOM 575 C CA . ILE A 1 70 ? -9.623 1.185 -5.514 1.00 98.56 70 ILE A CA 1
ATOM 576 C C . ILE A 1 70 ? -9.671 -0.266 -5.025 1.00 98.56 70 ILE A C 1
ATOM 578 O O . ILE A 1 70 ? -8.633 -0.810 -4.649 1.00 98.56 70 ILE A O 1
ATOM 582 N N . VAL A 1 71 ? -10.838 -0.917 -5.095 1.00 98.38 71 VAL A N 1
ATOM 583 C CA . VAL A 1 71 ? -10.996 -2.339 -4.741 1.00 98.38 71 VAL A CA 1
ATOM 584 C C . VAL A 1 71 ? -10.053 -3.204 -5.577 1.00 98.38 71 VAL A C 1
ATOM 586 O O . VAL A 1 71 ? -9.279 -3.980 -5.020 1.00 98.38 71 VAL A O 1
ATOM 589 N N . TYR A 1 72 ? -10.048 -3.015 -6.900 1.00 98.31 72 TYR A N 1
ATOM 590 C CA . TYR A 1 72 ? -9.157 -3.745 -7.802 1.00 98.31 72 TYR A CA 1
ATOM 591 C C . TYR A 1 72 ? -7.682 -3.584 -7.416 1.00 98.31 72 TYR A C 1
ATOM 593 O O . TYR A 1 72 ? -6.947 -4.569 -7.361 1.00 98.31 72 TYR A O 1
ATOM 601 N N . TYR A 1 73 ? -7.239 -2.360 -7.125 1.00 98.44 73 TYR A N 1
ATOM 602 C CA . TYR A 1 73 ? -5.860 -2.109 -6.718 1.00 98.44 73 TYR A CA 1
ATOM 603 C C . TYR A 1 73 ? -5.510 -2.842 -5.415 1.00 98.44 73 TYR A C 1
ATOM 605 O O . TYR A 1 73 ? -4.512 -3.560 -5.365 1.00 98.44 73 TYR A O 1
ATOM 613 N N . LEU A 1 74 ? -6.356 -2.724 -4.385 1.00 97.94 74 LEU A N 1
ATOM 614 C CA . LEU A 1 74 ? -6.130 -3.350 -3.077 1.00 97.94 74 LEU A CA 1
ATOM 615 C C . LEU A 1 74 ? -6.096 -4.883 -3.143 1.00 97.94 74 LEU A C 1
ATOM 617 O O . LEU A 1 74 ? -5.345 -5.500 -2.393 1.00 97.94 74 LEU A O 1
ATOM 621 N N . MET A 1 75 ? -6.852 -5.494 -4.058 1.00 96.94 75 MET A N 1
ATOM 622 C CA . MET A 1 75 ? -6.853 -6.948 -4.259 1.00 96.94 75 MET A CA 1
ATOM 623 C C . MET A 1 75 ? -5.591 -7.487 -4.950 1.00 96.94 75 MET A C 1
ATOM 625 O O . MET A 1 75 ? -5.351 -8.690 -4.901 1.00 96.94 75 MET A O 1
ATOM 629 N N . ASN A 1 76 ? -4.792 -6.629 -5.595 1.00 96.75 76 ASN A N 1
ATOM 630 C CA . ASN A 1 76 ? -3.627 -7.043 -6.389 1.00 96.75 76 ASN A CA 1
ATOM 631 C C . ASN A 1 76 ? -2.271 -6.666 -5.765 1.00 96.75 76 ASN A C 1
ATOM 633 O O . ASN A 1 76 ? -1.226 -7.087 -6.264 1.00 96.75 76 ASN A O 1
ATOM 637 N N . ILE A 1 77 ? -2.249 -5.874 -4.689 1.00 96.50 77 ILE A N 1
ATOM 638 C CA . ILE A 1 77 ? -1.009 -5.568 -3.964 1.00 96.50 77 ILE A CA 1
ATOM 639 C C . ILE A 1 77 ? -0.670 -6.661 -2.950 1.00 96.50 77 ILE A C 1
ATOM 641 O O . ILE A 1 77 ? -1.540 -7.348 -2.425 1.00 96.50 77 ILE A O 1
ATOM 645 N N . HIS A 1 78 ? 0.619 -6.801 -2.647 1.00 93.25 78 HIS A N 1
ATOM 646 C CA . HIS A 1 78 ? 1.110 -7.799 -1.706 1.00 93.25 78 HIS A CA 1
ATOM 647 C C . HIS A 1 78 ? 2.408 -7.321 -1.033 1.00 93.25 78 HIS A C 1
ATOM 649 O O . HIS A 1 78 ? 3.175 -6.552 -1.628 1.00 93.25 78 HIS A O 1
ATOM 655 N N . VAL A 1 79 ? 2.641 -7.759 0.211 1.00 93.56 79 VAL A N 1
ATOM 656 C CA . VAL A 1 79 ? 3.721 -7.251 1.086 1.00 93.56 79 VAL A CA 1
ATOM 657 C C . VAL A 1 79 ? 5.011 -8.076 1.042 1.00 93.56 79 VAL A C 1
ATOM 659 O O . VAL A 1 79 ? 5.992 -7.709 1.684 1.00 93.56 79 VAL A O 1
ATOM 662 N N . GLN A 1 80 ? 5.032 -9.191 0.304 1.00 94.44 80 GLN A N 1
ATOM 663 C CA . GLN A 1 80 ? 6.231 -10.016 0.161 1.00 94.44 80 GLN A CA 1
ATOM 664 C C . GLN A 1 80 ? 7.378 -9.178 -0.437 1.00 94.44 80 GLN A C 1
ATOM 666 O O . GLN A 1 80 ? 7.167 -8.517 -1.466 1.00 94.44 80 GLN A O 1
ATOM 671 N N . PRO A 1 81 ? 8.584 -9.225 0.160 1.00 95.31 81 PRO A N 1
ATOM 672 C CA . PRO A 1 81 ? 9.758 -8.552 -0.381 1.00 95.31 81 PRO A CA 1
ATOM 673 C C . PRO A 1 81 ? 10.031 -8.989 -1.822 1.00 95.31 81 PRO A C 1
ATOM 675 O O . PRO A 1 81 ? 10.052 -10.182 -2.122 1.00 95.31 81 PRO A O 1
ATOM 678 N N . ARG A 1 82 ? 10.243 -8.022 -2.716 1.00 96.44 82 ARG A N 1
ATOM 679 C CA . ARG A 1 82 ? 10.605 -8.262 -4.118 1.00 96.44 82 ARG A CA 1
ATOM 680 C C . ARG A 1 82 ? 11.444 -7.114 -4.658 1.00 96.44 82 ARG A C 1
ATOM 682 O O . ARG A 1 82 ? 11.325 -5.987 -4.182 1.00 96.44 82 ARG A O 1
ATOM 689 N N . THR A 1 83 ? 12.219 -7.396 -5.697 1.00 97.69 83 THR A N 1
ATOM 690 C CA . THR A 1 83 ? 12.996 -6.386 -6.420 1.00 97.69 83 THR A CA 1
ATOM 691 C C . THR A 1 83 ? 12.408 -6.199 -7.812 1.00 97.69 83 THR A C 1
ATOM 693 O O . THR A 1 83 ? 12.170 -7.174 -8.520 1.00 97.69 83 THR A O 1
ATOM 696 N N . ILE A 1 84 ? 12.167 -4.949 -8.204 1.00 97.44 84 ILE A N 1
ATOM 697 C CA . ILE A 1 84 ? 11.718 -4.584 -9.551 1.00 97.44 84 ILE A CA 1
ATOM 698 C C . ILE A 1 84 ? 12.875 -3.845 -10.222 1.00 97.44 84 ILE A C 1
ATOM 700 O O . ILE A 1 84 ? 13.281 -2.785 -9.751 1.00 97.44 84 ILE A O 1
ATOM 704 N N . TYR A 1 85 ? 13.405 -4.406 -11.308 1.00 97.62 85 TYR A N 1
ATOM 705 C CA . TYR A 1 85 ? 14.444 -3.772 -12.120 1.00 97.62 85 TYR A CA 1
ATOM 706 C C . TYR A 1 85 ? 13.797 -3.094 -13.324 1.00 97.62 85 TYR A C 1
ATOM 708 O O . TYR A 1 85 ? 13.037 -3.723 -14.057 1.00 97.62 85 TYR A O 1
ATOM 716 N N . LEU A 1 86 ? 14.105 -1.816 -13.529 1.00 97.88 86 LEU A N 1
ATOM 717 C CA . LEU A 1 86 ? 13.645 -1.045 -14.678 1.00 97.88 86 LEU A CA 1
ATOM 718 C C . LEU A 1 86 ? 14.869 -0.564 -15.452 1.00 97.88 86 LEU A C 1
ATOM 720 O O . LEU A 1 86 ? 15.729 0.121 -14.899 1.00 97.88 86 LEU A O 1
ATOM 724 N N . CYS A 1 87 ? 14.942 -0.910 -16.731 1.00 96.25 87 CYS A N 1
ATOM 725 C CA . CYS A 1 87 ? 15.948 -0.400 -17.651 1.00 96.25 87 CYS A CA 1
ATOM 726 C C . CYS A 1 87 ? 15.277 0.089 -18.936 1.00 96.25 87 CYS A C 1
ATOM 728 O O . CYS A 1 87 ? 14.158 -0.302 -19.274 1.00 96.25 87 CYS A O 1
ATOM 730 N N . ARG A 1 88 ? 15.960 0.979 -19.657 1.00 95.88 88 ARG A N 1
ATOM 731 C CA . ARG A 1 88 ? 15.598 1.277 -21.045 1.00 95.88 88 ARG A CA 1
ATOM 732 C C . ARG A 1 88 ? 16.043 0.116 -21.935 1.00 95.88 88 ARG A C 1
ATOM 734 O O . ARG A 1 88 ? 16.907 -0.669 -21.551 1.00 95.88 88 ARG A O 1
ATOM 741 N N . HIS A 1 89 ? 15.516 0.068 -23.155 1.00 95.88 89 HIS A N 1
ATOM 742 C CA . HIS A 1 89 ? 16.143 -0.715 -24.217 1.00 95.88 89 HIS A CA 1
ATOM 743 C C . HIS A 1 89 ? 17.621 -0.297 -24.386 1.00 95.88 89 HIS A C 1
ATOM 745 O O . HIS A 1 89 ? 17.979 0.854 -24.108 1.00 95.88 89 HIS A O 1
ATOM 751 N N . GLY A 1 90 ? 18.477 -1.208 -24.863 1.00 97.00 90 GLY A N 1
ATOM 752 C CA . GLY A 1 90 ? 19.844 -0.857 -25.262 1.00 97.00 90 GLY A CA 1
ATOM 753 C C . GLY A 1 90 ? 19.839 0.268 -26.305 1.00 97.00 90 GLY A C 1
ATOM 754 O O . GLY A 1 90 ? 18.857 0.441 -27.023 1.00 97.00 90 GLY A O 1
ATOM 755 N N . GLU A 1 91 ? 20.907 1.061 -26.393 1.00 97.56 91 GLU A N 1
ATOM 756 C CA . GLU A 1 91 ? 20.967 2.195 -27.329 1.00 97.56 91 GLU A CA 1
ATOM 757 C C . GLU A 1 91 ? 20.525 1.814 -28.755 1.00 97.56 91 GLU A C 1
ATOM 759 O O . GLU A 1 91 ? 20.989 0.813 -29.298 1.00 97.56 91 GLU A O 1
ATOM 764 N N . SER A 1 92 ? 19.655 2.623 -29.370 1.00 97.94 92 SER A N 1
ATOM 765 C CA . SER A 1 92 ? 19.176 2.429 -30.745 1.00 97.94 92 SER A CA 1
ATOM 766 C C . SER A 1 92 ? 19.854 3.351 -31.761 1.00 97.94 92 SER A C 1
ATOM 768 O O . SER A 1 92 ? 20.417 4.394 -31.417 1.00 97.94 92 SER A O 1
ATOM 770 N N . GLU A 1 93 ? 19.732 3.012 -33.045 1.00 98.06 93 GLU A N 1
ATOM 771 C CA . GLU A 1 93 ? 20.190 3.866 -34.153 1.00 98.06 93 GLU A CA 1
ATOM 772 C C . GLU A 1 93 ? 19.528 5.255 -34.148 1.00 98.06 93 GLU A C 1
ATOM 774 O O . GLU A 1 93 ? 20.128 6.251 -34.557 1.00 98.06 93 GLU A O 1
ATOM 779 N N . PHE A 1 94 ? 18.285 5.359 -33.672 1.00 98.00 94 PHE A N 1
ATOM 780 C CA . PHE A 1 94 ? 17.609 6.648 -33.531 1.00 98.00 94 PHE A CA 1
ATOM 781 C C . PHE A 1 94 ? 18.103 7.453 -32.334 1.00 98.00 94 PHE A C 1
ATOM 783 O O . PHE A 1 94 ? 18.144 8.678 -32.433 1.00 98.00 94 PHE A O 1
ATOM 790 N N . ASN A 1 95 ? 18.564 6.810 -31.257 1.00 97.12 95 ASN A N 1
ATOM 791 C CA . ASN A 1 95 ? 19.221 7.531 -30.166 1.00 97.12 95 ASN A CA 1
ATOM 792 C C . ASN A 1 95 ? 20.492 8.233 -30.659 1.00 97.12 95 ASN A C 1
ATOM 794 O O . ASN A 1 95 ? 20.669 9.415 -30.377 1.00 97.12 95 ASN A O 1
ATOM 798 N N . LEU A 1 96 ? 21.308 7.550 -31.472 1.00 96.88 96 LEU A N 1
ATOM 799 C CA . LEU A 1 96 ? 22.512 8.132 -32.081 1.00 96.88 96 LEU A CA 1
ATOM 800 C C . LEU A 1 96 ? 22.200 9.348 -32.968 1.00 96.88 96 LEU A C 1
ATOM 802 O O . LEU A 1 96 ? 23.000 10.274 -33.059 1.00 96.88 96 LEU A O 1
ATOM 806 N N . LYS A 1 97 ? 21.029 9.352 -33.612 1.00 97.38 97 LYS A N 1
ATOM 807 C CA . LYS A 1 97 ? 20.571 10.428 -34.507 1.00 97.38 97 LYS A CA 1
ATOM 808 C C . LYS A 1 97 ? 19.713 11.487 -33.806 1.00 97.38 97 LYS A C 1
ATOM 810 O O . LYS A 1 97 ? 19.193 12.367 -34.488 1.00 97.38 97 LYS A O 1
ATOM 815 N N . GLY A 1 98 ? 19.507 11.384 -32.490 1.00 96.44 98 GLY A N 1
ATOM 816 C CA . GLY A 1 98 ? 18.640 12.293 -31.731 1.00 96.44 98 GLY A CA 1
ATOM 817 C C . GLY A 1 98 ? 17.167 12.268 -32.162 1.00 96.44 98 GLY A C 1
ATOM 818 O O . GLY A 1 98 ? 16.470 13.269 -32.017 1.00 96.44 98 GLY A O 1
ATOM 819 N N . ARG A 1 99 ? 16.684 11.155 -32.729 1.00 97.06 99 ARG A N 1
ATOM 820 C CA . ARG A 1 99 ? 15.297 11.008 -33.200 1.00 97.06 99 ARG A CA 1
ATOM 821 C C . ARG A 1 99 ? 14.414 10.392 -32.114 1.00 97.06 99 ARG A C 1
ATOM 823 O O . ARG A 1 99 ? 14.819 9.440 -31.450 1.00 97.06 99 ARG A O 1
ATOM 830 N N . ILE A 1 100 ? 13.201 10.926 -31.963 1.00 96.50 100 ILE A N 1
ATOM 831 C CA . ILE A 1 100 ? 12.172 10.418 -31.043 1.00 96.50 100 ILE A CA 1
ATOM 832 C C . ILE A 1 100 ? 11.235 9.424 -31.745 1.00 96.50 100 ILE A C 1
ATOM 834 O O . ILE A 1 100 ? 11.035 9.511 -32.956 1.00 96.50 100 ILE A O 1
ATOM 838 N N . GLY A 1 101 ? 10.628 8.513 -30.977 1.00 94.75 101 GLY A N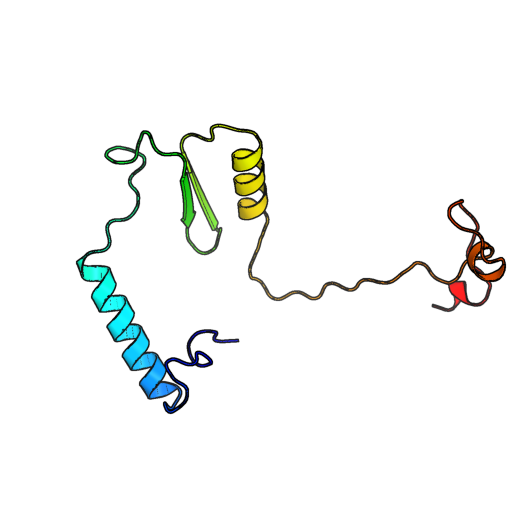 1
ATOM 839 C CA . GLY A 1 101 ? 9.689 7.509 -31.493 1.00 94.75 101 GLY A CA 1
ATOM 840 C C . GLY A 1 101 ? 10.318 6.529 -32.495 1.00 94.75 101 GLY A C 1
ATOM 841 O O . GLY A 1 101 ? 11.532 6.332 -32.506 1.00 94.75 101 GLY A O 1
ATOM 842 N N . GLY A 1 102 ? 9.479 5.932 -33.348 1.00 95.69 102 GLY A N 1
ATOM 843 C CA . GLY A 1 102 ? 9.890 4.965 -34.372 1.00 95.69 102 GLY A CA 1
ATOM 844 C C . GLY A 1 102 ? 10.237 3.573 -33.831 1.00 95.69 102 GLY A C 1
ATOM 845 O O . GLY A 1 102 ? 10.095 3.307 -32.643 1.00 95.69 102 GLY A O 1
ATOM 846 N N . ASP A 1 103 ? 10.693 2.699 -34.732 1.00 96.81 103 ASP A N 1
ATOM 847 C CA . ASP A 1 103 ? 10.999 1.284 -34.462 1.00 96.81 103 ASP A CA 1
ATOM 848 C C . ASP A 1 103 ? 12.379 0.895 -35.034 1.00 96.81 103 ASP A C 1
ATOM 850 O O . ASP A 1 103 ? 12.549 -0.051 -35.801 1.00 96.81 103 ASP A O 1
ATOM 854 N N . SER A 1 104 ? 13.394 1.726 -34.768 1.00 97.12 104 SER A N 1
ATOM 855 C CA . SER A 1 104 ? 14.762 1.452 -35.224 1.00 97.12 104 SER A CA 1
ATOM 856 C C . SER A 1 104 ? 15.425 0.371 -34.371 1.00 97.12 104 SER A C 1
ATOM 858 O O . SER A 1 104 ? 15.312 0.411 -33.146 1.00 97.12 104 SER A O 1
ATOM 860 N N . GLY A 1 105 ? 16.231 -0.492 -34.989 1.00 96.94 105 GLY A N 1
ATOM 861 C CA . GLY A 1 105 ? 17.013 -1.501 -34.271 1.00 96.94 105 GLY A CA 1
ATOM 862 C C . GLY A 1 105 ? 18.074 -0.942 -33.305 1.00 96.94 105 GLY A C 1
ATOM 863 O O . GLY A 1 105 ? 18.401 0.251 -33.299 1.00 96.94 105 GLY A O 1
ATOM 864 N N . LEU A 1 106 ? 18.632 -1.846 -32.490 1.00 97.69 106 LEU A N 1
ATOM 865 C CA . LEU A 1 106 ? 19.731 -1.566 -31.560 1.00 97.69 106 LEU A CA 1
ATOM 866 C C . LEU A 1 106 ? 21.028 -1.207 -32.297 1.00 97.69 106 LEU A C 1
ATOM 868 O O . LEU A 1 106 ? 21.391 -1.865 -33.276 1.00 97.69 106 LEU A O 1
ATOM 872 N N . SER A 1 107 ? 21.769 -0.245 -31.748 1.00 97.38 107 SER A N 1
ATOM 873 C CA . SER A 1 107 ? 23.138 0.066 -32.152 1.00 97.38 107 SER A CA 1
ATOM 874 C C . SER A 1 107 ? 24.105 -1.047 -31.736 1.00 97.38 107 SER A C 1
ATOM 876 O O . SER A 1 107 ? 23.796 -1.913 -30.911 1.00 97.38 107 SER A O 1
ATOM 878 N N . ASN A 1 108 ? 25.336 -0.998 -32.249 1.00 96.88 108 ASN A N 1
ATOM 879 C CA . ASN A 1 108 ? 26.398 -1.917 -31.825 1.00 96.88 108 ASN A CA 1
ATOM 880 C C . ASN A 1 108 ? 26.683 -1.851 -30.318 1.00 96.88 108 ASN A C 1
ATOM 882 O O . ASN A 1 108 ? 27.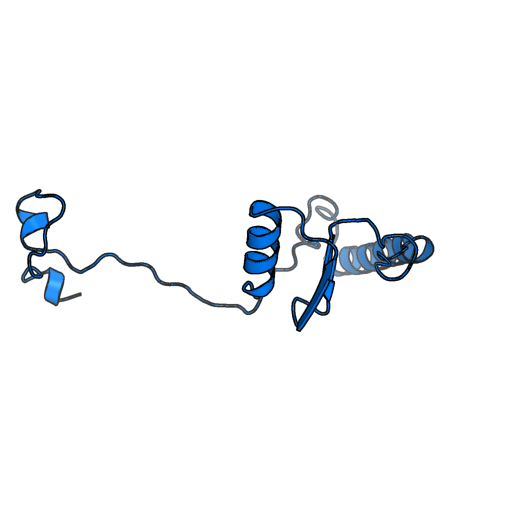077 -2.856 -29.731 1.00 96.88 108 ASN A O 1
ATOM 886 N N . ARG A 1 109 ? 26.498 -0.683 -29.688 1.00 96.38 109 ARG A N 1
ATOM 887 C CA . ARG A 1 109 ? 26.632 -0.529 -28.235 1.00 96.38 109 ARG A CA 1
ATOM 888 C C . ARG A 1 109 ? 25.411 -1.088 -27.512 1.00 96.38 109 ARG A C 1
ATOM 890 O O . ARG A 1 109 ? 25.586 -1.773 -26.513 1.00 96.38 109 ARG A O 1
ATOM 897 N N . GLY A 1 110 ? 24.207 -0.868 -28.041 1.00 96.81 110 GLY A N 1
ATOM 898 C CA . GLY A 1 110 ? 22.969 -1.397 -27.467 1.00 96.81 110 GLY A CA 1
ATOM 899 C C . GLY A 1 110 ? 22.912 -2.924 -27.386 1.00 96.81 110 GLY A C 1
ATOM 900 O O . GLY A 1 110 ? 22.317 -3.447 -26.456 1.00 96.81 110 GLY A O 1
ATOM 901 N N . LYS A 1 111 ? 23.572 -3.641 -28.306 1.00 96.12 111 LYS A N 1
ATOM 902 C CA . LYS A 1 111 ? 23.650 -5.118 -28.307 1.00 96.12 111 LYS A CA 1
ATOM 903 C C . LYS A 1 111 ? 24.635 -5.716 -27.291 1.00 96.12 111 LYS A C 1
ATOM 905 O O . LYS A 1 111 ? 24.656 -6.930 -27.131 1.00 96.12 111 LYS A O 1
ATOM 910 N N . LYS A 1 112 ? 25.497 -4.898 -26.676 1.00 93.38 112 LYS A N 1
ATOM 911 C CA . LYS A 1 112 ? 26.494 -5.341 -25.680 1.00 93.38 112 LYS A CA 1
ATOM 912 C C . LYS A 1 112 ? 25.977 -5.265 -24.238 1.00 93.38 112 LYS A C 1
ATOM 914 O O . LYS A 1 112 ? 26.738 -5.585 -23.329 1.00 93.38 112 LYS A O 1
ATOM 919 N N . VAL A 1 113 ? 24.757 -4.756 -24.056 1.00 70.12 113 VAL A N 1
ATOM 920 C CA . VAL A 1 113 ? 24.086 -4.580 -22.761 1.00 70.12 113 VAL A CA 1
ATOM 921 C C . VAL A 1 113 ? 23.329 -5.848 -22.403 1.00 70.12 113 VAL A C 1
ATOM 923 O O . VAL A 1 113 ? 22.694 -6.410 -23.322 1.00 70.12 113 VAL A O 1
#

Secondary structure (DSSP, 8-state):
--TTTTSGGGTTS-HHHHHHHHHHHHHHHHTT-----TTTTTTTS-EEEEETTTTEEEEE---SHHHHHHHHHHHH---S-------PPSPBHHHHTT--SS-PPBPTTGGG-

Foldseek 3Di:
DPPQCPDPVQPPHDPVVSVVVVVVVVVVCVVPDDDDDCPPDCVPPFDWDQPPQLPDIDTHDDPDPVSVVVVVVSNPDGDPDDDDDDDDQFAFPCVVVVHDDDDGDHDPRSVVD

Nearest PDB structures (foldseek):
  2dwp-assembly1_A  TM=9.867E-01  e=1.095E-14  Homo sapiens
  6iby-assembly1_A  TM=9.827E-01  e=8.937E-15  Homo sapiens
  6ibz-assembly1_A  TM=9.865E-01  e=1.437E-14  Homo sapiens
  4ma4-assembly1_A-2  TM=9.742E-01  e=2.017E-14  Homo sapiens
  4d4k-assembly1_A  TM=9.898E-01  e=3.976E-14  Homo sapiens

pLDDT: mean 94.07, std 7.75, range [44.5, 98.56]

InterPro domains:
  IPR001345 Phosphoglycerate/bisphosphoglycerate mutase, active site [PS00175] (86-95)
  IPR003094 Fructose-2,6-bisphosphatase [PR00991] (8-22)
  IPR003094 Fructose-2,6-bisphosphatase [PR00991] (62-83)
  IPR003094 Fructose-2,6-bisphosphatase [PR00991] (84-106)
  IPR003094 Fructose-2,6-bisphosphatase [PTHR10606] (2-112)
  IPR013079 6-phosphofructo-2-kinase [PF01591] (2-81)
  IPR027417 P-loop containing nucleoside triphosphate hydrolase [G3DSA:3.40.50.300] (1-79)
  IPR027417 P-loop containing nucleoside triphosphate hydrolase [SSF52540] (4-82)
  IPR029033 Histidine phosphatase superfamily [G3DSA:3.40.50.1240] (80-113)
  IPR029033 Histidine phosphatase superfamily [SSF53254] (75-112)

Mean predicted aligned error: 5.82 Å

Organism: NCBI:txid589841

Radius of gyration: 24.89 Å; Cα contacts (8 Å, |Δi|>4): 82; chains: 1; bounding box: 53×26×61 Å

Sequence (113 aa):
QEVKLSSPDYRDCNSTDAMEDFMKRINCYQASYQPLDPDDYDRELSLIKVIDVGRRFLVNRVQDHIQSRIVYYLMNIHVQPRTIYLCRHGESEFNLKGRIGGDSGLSNRGKKV